Protein AF-A0A921B8W2-F1 (afdb_monomer_lite)

Radius of gyration: 16.62 Å; chains: 1; bounding box: 38×25×35 Å

Foldseek 3Di:
DPPDPVVVVVVVVCVVVVVDDDDDDDDDPDDDDPDDDDDDFAWDWDQDPVRDIDIDTDD

Structure (mmCIF, N/CA/C/O backbone):
data_AF-A0A921B8W2-F1
#
_entry.id   AF-A0A921B8W2-F1
#
loop_
_atom_site.group_PDB
_atom_site.id
_atom_site.type_symbol
_atom_site.label_atom_id
_atom_site.label_alt_id
_atom_site.label_comp_id
_atom_site.label_asym_id
_atom_site.label_entity_id
_atom_site.label_seq_id
_atom_site.pdbx_PDB_ins_code
_atom_site.Cartn_x
_atom_site.Cartn_y
_atom_site.Cartn_z
_atom_site.occupancy
_atom_site.B_iso_or_equiv
_atom_site.auth_seq_id
_atom_site.auth_comp_id
_atom_site.auth_asym_id
_atom_site.auth_atom_id
_atom_site.pdbx_PDB_model_num
ATOM 1 N N . MET A 1 1 ? 7.180 -13.498 -12.568 1.00 49.94 1 MET A N 1
ATOM 2 C CA . MET A 1 1 ? 8.509 -13.131 -13.113 1.00 49.94 1 MET A CA 1
ATOM 3 C C . MET A 1 1 ? 8.325 -12.571 -14.514 1.00 49.94 1 MET A C 1
ATOM 5 O O . MET A 1 1 ? 7.757 -13.256 -15.350 1.00 49.94 1 MET A O 1
ATOM 9 N N . SER A 1 2 ? 8.754 -11.335 -14.777 1.00 54.31 2 SER A N 1
ATOM 10 C CA . SER A 1 2 ? 8.797 -10.822 -16.151 1.00 54.31 2 SER A CA 1
ATOM 11 C C . SER A 1 2 ? 10.003 -11.432 -16.861 1.0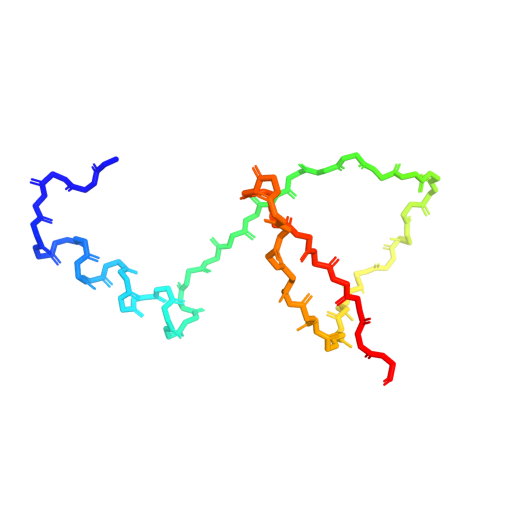0 54.31 2 SER A C 1
ATOM 13 O O . SER A 1 2 ? 11.138 -11.107 -16.525 1.00 54.31 2 SER A O 1
ATOM 15 N N . LEU A 1 3 ? 9.757 -12.292 -17.847 1.00 74.94 3 LEU A N 1
ATOM 16 C CA . LEU A 1 3 ? 10.794 -13.063 -18.541 1.00 74.94 3 LEU A CA 1
ATOM 17 C C . LEU A 1 3 ? 11.664 -12.217 -19.496 1.00 74.94 3 LEU A C 1
ATOM 19 O O . LEU A 1 3 ? 12.675 -12.700 -19.994 1.00 74.94 3 LEU A O 1
ATOM 23 N N . LYS A 1 4 ? 11.310 -10.946 -19.753 1.00 88.56 4 LYS A N 1
ATOM 24 C CA . LYS A 1 4 ? 12.082 -10.023 -20.607 1.00 88.56 4 LYS A CA 1
ATOM 25 C C . LYS A 1 4 ? 12.276 -8.662 -19.936 1.00 88.56 4 LYS A C 1
ATOM 27 O O . LYS A 1 4 ? 11.340 -8.095 -19.374 1.00 88.56 4 LYS A O 1
ATOM 32 N N . ARG A 1 5 ? 13.486 -8.095 -20.039 1.00 91.12 5 ARG A N 1
ATOM 33 C CA . ARG A 1 5 ? 13.853 -6.800 -19.422 1.00 91.12 5 ARG A CA 1
ATOM 34 C C . ARG A 1 5 ? 12.960 -5.642 -19.880 1.00 91.12 5 ARG A C 1
ATOM 36 O O . ARG A 1 5 ? 12.636 -4.771 -19.078 1.00 91.12 5 ARG A O 1
ATOM 43 N N . SER A 1 6 ? 12.570 -5.629 -21.155 1.00 93.31 6 SER A N 1
ATOM 44 C CA . SER A 1 6 ? 11.707 -4.594 -21.739 1.00 93.31 6 SER A CA 1
ATOM 45 C C . SER A 1 6 ? 10.319 -4.569 -21.099 1.00 93.31 6 SER A C 1
ATOM 47 O O . SER A 1 6 ? 9.830 -3.503 -20.734 1.00 93.31 6 SER A O 1
ATOM 49 N N . VAL A 1 7 ? 9.724 -5.744 -20.888 1.00 93.69 7 VAL A N 1
ATOM 50 C CA . VAL A 1 7 ? 8.407 -5.891 -20.255 1.00 93.69 7 VAL A CA 1
ATOM 51 C C . VAL A 1 7 ? 8.455 -5.446 -18.794 1.00 93.69 7 VAL A C 1
ATOM 53 O O . VAL A 1 7 ? 7.595 -4.680 -18.370 1.00 93.69 7 VAL A O 1
ATOM 56 N N . LEU A 1 8 ? 9.497 -5.832 -18.046 1.00 94.25 8 LEU A N 1
ATOM 57 C CA . LEU A 1 8 ? 9.669 -5.402 -16.653 1.00 94.25 8 LEU A CA 1
ATOM 58 C C . LEU A 1 8 ? 9.801 -3.880 -16.538 1.00 94.25 8 LEU A C 1
ATOM 60 O O . LEU A 1 8 ? 9.211 -3.276 -15.648 1.00 94.25 8 LEU A O 1
ATOM 64 N N . ARG A 1 9 ? 10.575 -3.254 -17.435 1.00 95.00 9 ARG A N 1
ATOM 65 C CA . ARG A 1 9 ? 10.725 -1.793 -17.462 1.00 95.00 9 ARG A CA 1
ATOM 66 C C . ARG A 1 9 ? 9.393 -1.108 -17.722 1.00 95.00 9 ARG A C 1
ATOM 68 O O . ARG A 1 9 ? 9.045 -0.215 -16.962 1.00 95.00 9 ARG A O 1
ATOM 75 N N . ARG A 1 10 ? 8.645 -1.568 -18.731 1.00 94.88 10 ARG A N 1
ATOM 76 C CA . ARG A 1 10 ? 7.320 -1.027 -19.041 1.00 94.88 10 ARG A CA 1
ATOM 77 C C . ARG A 1 10 ? 6.379 -1.166 -17.848 1.00 94.88 10 ARG A C 1
ATOM 79 O O . ARG A 1 10 ? 5.833 -0.167 -17.412 1.00 94.88 10 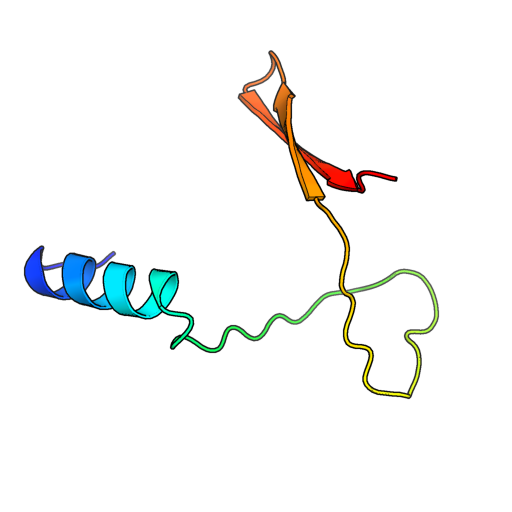ARG A O 1
ATOM 86 N N . LEU A 1 11 ? 6.265 -2.359 -17.263 1.00 94.94 11 LEU A N 1
ATOM 87 C CA . LEU A 1 11 ? 5.408 -2.588 -16.098 1.00 94.94 11 LEU A CA 1
ATOM 88 C C . LEU A 1 11 ? 5.791 -1.697 -14.906 1.00 94.94 11 LEU A C 1
ATOM 90 O O . LEU A 1 11 ? 4.916 -1.126 -14.263 1.00 94.94 11 LEU A O 1
ATOM 94 N N . ASN A 1 12 ? 7.088 -1.543 -14.627 1.00 94.81 12 ASN A N 1
ATOM 95 C CA . ASN A 1 12 ? 7.555 -0.647 -13.570 1.00 94.81 12 ASN A CA 1
ATOM 96 C C . ASN A 1 12 ? 7.178 0.814 -13.845 1.00 94.81 12 ASN A C 1
ATOM 98 O O . ASN A 1 12 ? 6.846 1.527 -12.902 1.00 94.81 12 ASN A O 1
ATOM 102 N N . THR A 1 13 ? 7.228 1.259 -15.102 1.00 97.06 13 THR A N 1
ATOM 103 C CA . THR A 1 13 ? 6.753 2.591 -15.496 1.00 97.06 13 THR A CA 1
ATOM 104 C C . THR A 1 13 ? 5.253 2.729 -15.244 1.00 97.06 13 THR A C 1
ATOM 106 O O . THR A 1 13 ? 4.861 3.643 -14.528 1.00 97.06 13 THR A O 1
ATOM 109 N N . GLU A 1 14 ? 4.431 1.779 -15.710 1.00 97.50 14 GLU A N 1
ATOM 110 C CA . GLU A 1 14 ? 2.978 1.790 -15.463 1.00 97.50 14 GLU A CA 1
ATOM 111 C C . GLU A 1 14 ? 2.648 1.859 -13.961 1.00 97.50 14 GLU A C 1
ATOM 113 O O . GLU A 1 14 ? 1.755 2.596 -13.551 1.00 97.50 14 GLU A O 1
ATOM 118 N N . MET A 1 15 ? 3.388 1.120 -13.123 1.00 96.56 15 MET A N 1
ATOM 119 C CA . MET A 1 15 ? 3.198 1.129 -11.669 1.00 96.56 15 MET A CA 1
ATOM 120 C C . MET A 1 15 ? 3.581 2.461 -11.018 1.00 96.56 15 MET A C 1
ATOM 122 O O . MET A 1 15 ? 2.883 2.899 -10.108 1.00 96.56 15 MET A O 1
ATOM 126 N N . ARG A 1 16 ? 4.685 3.09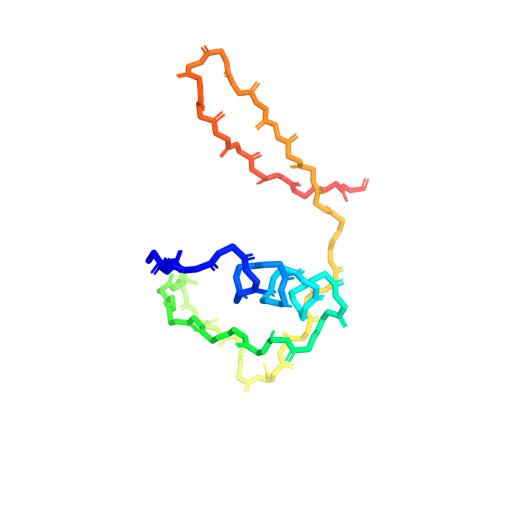5 -11.442 1.00 96.50 16 ARG A N 1
ATOM 127 C CA . ARG A 1 16 ? 5.112 4.402 -10.904 1.00 96.50 16 ARG A CA 1
ATOM 128 C C . ARG A 1 16 ? 4.166 5.521 -11.306 1.00 96.50 16 ARG A C 1
ATOM 130 O O . ARG A 1 16 ? 3.933 6.425 -10.519 1.00 96.50 16 ARG A O 1
ATOM 137 N N . GLU A 1 17 ? 3.640 5.443 -12.521 1.00 97.88 17 GLU A N 1
ATOM 138 C CA . GLU A 1 17 ? 2.726 6.438 -13.082 1.00 97.88 17 GLU A CA 1
ATOM 139 C C . GLU A 1 17 ? 1.264 6.170 -12.679 1.00 97.88 17 GLU A C 1
ATOM 141 O O . GLU A 1 17 ? 0.359 6.829 -13.177 1.00 97.88 17 GLU A O 1
ATOM 146 N N . GLY A 1 18 ? 1.019 5.210 -11.775 1.00 95.75 18 GLY A N 1
ATOM 147 C CA . GLY A 1 18 ? -0.299 4.961 -11.187 1.00 95.75 18 GLY A CA 1
ATOM 148 C C . GLY A 1 18 ? -1.327 4.348 -12.141 1.00 95.75 18 GLY A C 1
ATOM 149 O O . GLY A 1 18 ? -2.511 4.337 -11.829 1.00 95.75 18 GLY A O 1
ATOM 150 N N . ARG A 1 19 ? -0.906 3.804 -13.290 1.00 97.62 19 ARG A N 1
ATOM 151 C CA . ARG A 1 19 ? -1.803 3.231 -14.315 1.00 97.62 19 ARG A CA 1
ATOM 152 C C . ARG A 1 19 ? -2.188 1.771 -14.077 1.00 97.62 19 ARG A C 1
ATOM 154 O O . ARG A 1 19 ? -2.823 1.147 -14.922 1.00 97.62 19 ARG A O 1
ATOM 161 N N . VAL A 1 20 ? -1.788 1.208 -12.940 1.00 96.00 20 VAL A N 1
ATOM 162 C CA . VAL A 1 20 ? -2.087 -0.177 -12.567 1.00 96.00 20 VAL A CA 1
ATOM 163 C C . VAL A 1 20 ? -3.117 -0.192 -11.448 1.00 96.00 20 VAL A C 1
ATOM 165 O O . VAL A 1 20 ? -2.822 0.222 -10.328 1.00 96.00 20 VAL A O 1
ATOM 168 N N . GLU A 1 21 ? -4.294 -0.742 -11.732 1.00 96.06 21 GLU A N 1
ATOM 169 C CA . GLU A 1 21 ? -5.311 -1.029 -10.723 1.00 96.06 21 GLU A CA 1
ATOM 170 C C . GLU A 1 21 ? -4.922 -2.282 -9.921 1.00 96.06 21 GLU A C 1
ATOM 172 O O . GLU A 1 21 ? -4.546 -3.312 -10.486 1.00 96.06 21 GLU A O 1
ATOM 177 N N . LYS A 1 22 ? -4.999 -2.203 -8.588 1.00 94.50 22 LYS A N 1
ATOM 178 C CA . LYS A 1 22 ? -4.707 -3.322 -7.684 1.00 94.50 22 LYS A CA 1
ATOM 179 C C . LYS A 1 22 ? -5.900 -3.543 -6.764 1.00 94.50 22 LYS A C 1
ATOM 181 O O . LYS A 1 22 ? -6.271 -2.641 -6.019 1.00 94.50 22 LYS A O 1
ATOM 186 N N . LYS A 1 23 ? -6.479 -4.742 -6.808 1.00 95.44 23 LYS A N 1
ATOM 187 C CA . LYS A 1 23 ? -7.611 -5.145 -5.964 1.00 95.44 23 LYS A CA 1
ATOM 188 C C . LYS A 1 23 ? -7.150 -6.212 -4.989 1.00 95.44 23 LYS A C 1
ATOM 190 O O . LYS A 1 23 ? -6.493 -7.171 -5.389 1.00 95.44 23 LYS A O 1
ATOM 195 N N . TYR A 1 24 ? -7.503 -6.030 -3.725 1.00 94.19 24 TYR A N 1
ATOM 196 C CA . TYR A 1 24 ? -7.148 -6.932 -2.639 1.00 94.19 24 TYR A CA 1
ATOM 197 C C . TYR A 1 24 ? -8.413 -7.308 -1.882 1.00 94.19 24 TYR A C 1
ATOM 199 O O . TYR A 1 24 ? -9.254 -6.453 -1.616 1.00 94.19 24 TYR A O 1
ATOM 207 N N . LEU A 1 25 ? -8.527 -8.585 -1.531 1.00 96.19 25 LEU A N 1
ATOM 208 C CA . LEU A 1 25 ? -9.499 -9.049 -0.554 1.00 96.19 25 LEU A CA 1
ATOM 209 C C . LEU A 1 25 ? 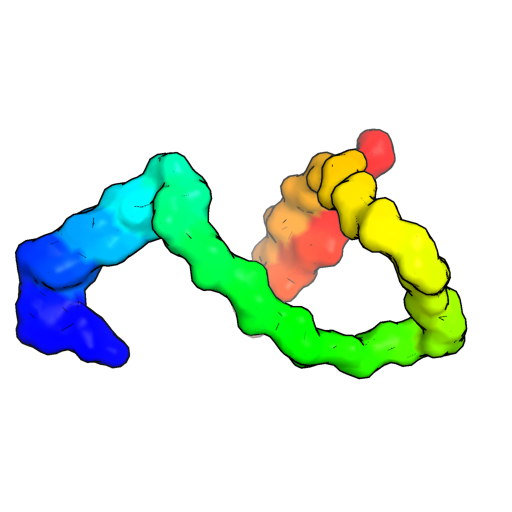-8.774 -9.196 0.783 1.00 96.19 25 LEU A C 1
ATOM 211 O O . LEU A 1 25 ? -7.706 -9.807 0.836 1.00 96.19 25 LEU A O 1
ATOM 215 N N . ALA A 1 26 ? -9.342 -8.633 1.842 1.00 94.56 26 ALA A N 1
ATOM 216 C CA . ALA A 1 26 ? -8.789 -8.706 3.185 1.00 94.56 26 ALA A CA 1
ATOM 217 C C . ALA A 1 26 ? -9.898 -9.000 4.195 1.00 94.56 26 ALA A C 1
ATOM 219 O O . ALA A 1 26 ? -11.048 -8.605 4.004 1.00 94.56 26 ALA A O 1
ATOM 220 N N . VAL A 1 27 ? -9.531 -9.685 5.274 1.00 95.75 27 VAL A N 1
ATOM 221 C CA . VAL A 1 27 ? -10.379 -9.826 6.457 1.00 95.75 27 VAL A CA 1
ATOM 222 C C . VAL A 1 27 ? -10.028 -8.688 7.402 1.00 95.75 27 VAL A C 1
ATOM 224 O O . VAL A 1 27 ? -8.852 -8.428 7.650 1.00 95.75 27 VAL A O 1
ATOM 227 N N . VAL A 1 28 ? -11.051 -8.006 7.902 1.00 93.81 28 VAL A N 1
ATOM 228 C CA . VAL A 1 28 ? -10.916 -6.884 8.831 1.00 93.81 28 VAL A CA 1
ATOM 229 C C . VAL A 1 28 ? -11.577 -7.235 10.149 1.00 93.81 28 VAL A C 1
ATOM 231 O O . VAL A 1 28 ? -12.502 -8.048 10.202 1.00 93.81 28 VAL A O 1
ATOM 234 N N . GLU A 1 29 ? -11.096 -6.617 11.216 1.00 95.81 29 GLU A N 1
ATOM 235 C CA . GLU A 1 29 ? -11.754 -6.706 12.507 1.00 95.81 29 GLU A CA 1
ATOM 236 C C . GLU A 1 29 ? -13.071 -5.913 12.486 1.00 95.81 29 GLU A C 1
ATOM 238 O O . GLU A 1 29 ? -13.132 -4.778 12.011 1.00 95.81 29 GLU A O 1
ATOM 243 N N . GLY A 1 30 ? -14.141 -6.514 13.009 1.00 94.44 30 GLY A N 1
ATOM 244 C CA . GLY A 1 30 ? 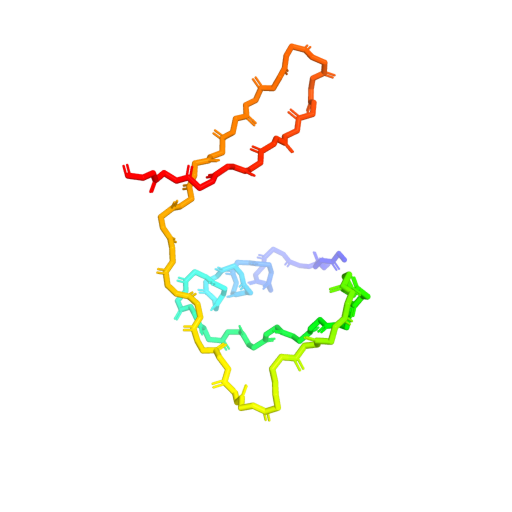-15.441 -5.859 13.140 1.00 94.44 30 GLY A CA 1
ATOM 245 C C . GLY A 1 30 ? -16.199 -5.668 11.820 1.00 94.44 30 GLY A C 1
ATOM 246 O O . GLY A 1 30 ? -16.087 -6.453 10.879 1.00 94.44 30 GLY A O 1
ATOM 247 N N . LYS A 1 31 ? -17.059 -4.642 11.784 1.00 91.62 31 LYS A N 1
ATOM 248 C CA . LYS A 1 31 ? -17.900 -4.319 10.623 1.00 91.62 31 LYS A CA 1
ATOM 249 C C . LYS A 1 31 ? -17.258 -3.200 9.815 1.00 91.62 31 LYS A C 1
ATOM 251 O O . LYS A 1 31 ? -17.149 -2.077 10.302 1.00 91.62 31 LYS A O 1
ATOM 256 N N . TRP A 1 32 ? -16.896 -3.494 8.569 1.00 90.81 32 TRP A N 1
ATOM 257 C CA . TRP A 1 32 ? -16.436 -2.463 7.644 1.00 90.81 32 TRP A CA 1
ATOM 258 C C . TRP A 1 32 ? -17.573 -1.475 7.324 1.00 90.81 32 TRP A C 1
ATOM 260 O O . TRP A 1 32 ? -18.720 -1.909 7.167 1.00 90.81 32 TRP A O 1
ATOM 270 N N . PRO A 1 33 ? -17.300 -0.162 7.209 1.00 88.81 33 PRO A N 1
ATOM 271 C CA . PRO A 1 33 ? -18.314 0.808 6.818 1.00 88.81 33 PRO A CA 1
ATOM 272 C C . PRO A 1 33 ? -18.964 0.443 5.477 1.00 88.81 33 PRO A C 1
ATOM 274 O O . PRO A 1 33 ? -18.285 0.098 4.516 1.00 88.81 33 PRO A O 1
ATOM 277 N N . HIS A 1 34 ? -20.290 0.564 5.389 1.00 82.69 34 HIS A N 1
ATOM 278 C CA . HIS A 1 34 ? -21.033 0.280 4.152 1.00 82.69 34 HIS A CA 1
ATOM 279 C C . HIS A 1 34 ? -20.759 1.278 3.018 1.00 82.69 34 HIS A C 1
ATOM 281 O O . HIS A 1 34 ? -21.065 0.994 1.863 1.00 82.69 34 HIS A O 1
ATOM 287 N N . LYS A 1 35 ? -20.234 2.463 3.342 1.00 89.06 35 LYS A N 1
ATOM 288 C CA . LYS A 1 35 ? -19.864 3.473 2.350 1.00 89.06 35 LYS A CA 1
ATOM 289 C C . LYS A 1 35 ? -18.463 3.183 1.831 1.00 89.06 35 LYS A C 1
ATOM 291 O O . LYS A 1 35 ? -17.608 2.744 2.592 1.00 89.06 35 LYS A O 1
ATOM 296 N N . GLU A 1 36 ? -18.227 3.478 0.559 1.00 75.69 36 GLU A N 1
ATOM 297 C CA . GLU A 1 36 ? -16.874 3.473 0.012 1.00 75.69 36 GLU A CA 1
ATOM 298 C C . GLU A 1 36 ? -16.029 4.514 0.758 1.00 75.69 36 GLU A C 1
ATOM 300 O O . GLU A 1 36 ? -16.414 5.680 0.872 1.00 75.69 36 GLU A O 1
ATOM 305 N N . VAL A 1 37 ? -14.908 4.069 1.328 1.00 82.94 37 VAL A N 1
ATOM 306 C CA . VAL A 1 37 ? -14.011 4.915 2.118 1.00 82.94 37 VAL A CA 1
ATOM 307 C C . VAL A 1 37 ? -12.705 5.064 1.356 1.00 82.94 37 VAL A C 1
ATOM 309 O O . VAL A 1 37 ? -11.961 4.098 1.193 1.00 82.94 37 VAL A O 1
ATOM 312 N N . CYS A 1 38 ? -12.409 6.286 0.918 1.00 89.88 38 CYS A N 1
ATOM 313 C CA . CYS A 1 38 ? -11.062 6.652 0.504 1.00 89.88 38 CYS A CA 1
ATOM 314 C C . CYS A 1 38 ? -10.283 7.094 1.747 1.00 89.88 38 CYS A C 1
ATOM 316 O O . CYS A 1 38 ? -10.633 8.092 2.377 1.00 89.88 38 CYS A O 1
ATOM 318 N N . ILE A 1 39 ? -9.255 6.332 2.118 1.00 89.75 39 ILE A N 1
ATOM 319 C CA . ILE A 1 39 ? -8.404 6.632 3.271 1.00 89.75 39 ILE A CA 1
ATOM 320 C C . ILE A 1 39 ? -7.137 7.314 2.755 1.00 89.75 39 ILE A C 1
ATOM 322 O O . ILE A 1 39 ? -6.328 6.689 2.072 1.00 89.75 39 ILE A O 1
ATOM 326 N N . SER A 1 40 ? -6.967 8.593 3.087 1.00 92.25 40 SER A N 1
ATOM 327 C CA . SER A 1 40 ? -5.747 9.355 2.811 1.00 92.25 40 SER A CA 1
ATOM 328 C C . SER A 1 40 ? -4.996 9.570 4.118 1.00 92.25 40 SER A C 1
ATOM 330 O O . SER A 1 40 ? -5.373 10.429 4.909 1.00 92.25 40 SER A O 1
ATOM 332 N N . SER A 1 41 ? -3.946 8.784 4.337 1.00 92.19 41 SER A N 1
ATOM 333 C CA . SER A 1 41 ? -3.112 8.843 5.536 1.00 92.19 41 SER A CA 1
ATOM 334 C C . SER A 1 41 ? -1.630 8.888 5.160 1.00 92.19 41 SER A C 1
ATOM 336 O O . SER A 1 41 ? -1.207 8.289 4.166 1.00 92.19 41 SER A O 1
ATOM 338 N N . ASN A 1 42 ? -0.837 9.617 5.947 1.00 95.06 42 ASN A N 1
ATOM 339 C CA . ASN A 1 42 ? 0.609 9.681 5.779 1.00 95.06 42 ASN A CA 1
ATOM 340 C C . ASN A 1 42 ? 1.241 8.450 6.425 1.00 95.06 42 ASN A C 1
ATOM 342 O O . ASN A 1 42 ? 1.117 8.245 7.626 1.00 95.06 42 ASN A O 1
ATOM 346 N N . LEU A 1 43 ? 1.950 7.636 5.644 1.00 95.62 43 LEU A N 1
ATOM 347 C CA . LEU A 1 43 ? 2.545 6.393 6.137 1.00 95.62 43 LEU A CA 1
ATOM 348 C C . LEU A 1 43 ? 4.070 6.494 6.210 1.00 95.62 43 LEU A C 1
ATOM 350 O O . LEU A 1 43 ? 4.725 6.944 5.267 1.00 95.62 43 LEU A O 1
ATOM 354 N N . LYS A 1 44 ? 4.650 5.995 7.305 1.00 95.94 44 LYS A N 1
ATOM 355 C CA . LYS A 1 44 ? 6.094 5.815 7.479 1.00 95.94 44 LYS A CA 1
ATOM 356 C C . LYS A 1 44 ? 6.443 4.341 7.458 1.00 9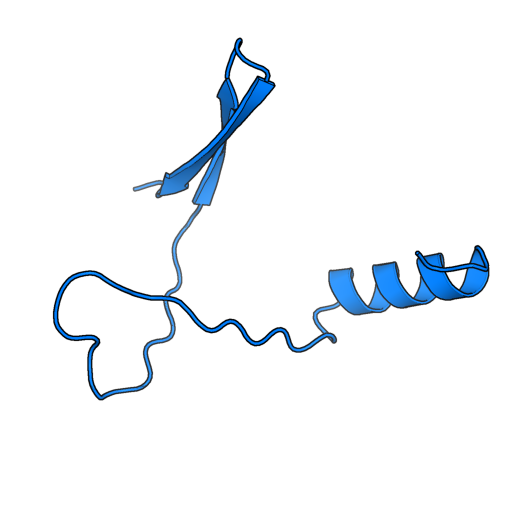5.94 44 LYS A C 1
ATOM 358 O O . LYS A 1 44 ? 5.848 3.529 8.157 1.00 95.94 44 LYS A O 1
ATOM 363 N N . LYS A 1 45 ? 7.482 4.012 6.700 1.00 95.19 45 LYS A N 1
ATOM 364 C CA . LYS A 1 45 ? 8.070 2.677 6.685 1.00 95.19 45 LYS A CA 1
ATOM 365 C C . LYS A 1 45 ? 9.256 2.603 7.643 1.00 95.19 45 LYS A C 1
ATOM 367 O O . LYS A 1 45 ? 10.213 3.362 7.498 1.00 95.19 45 LYS A O 1
ATOM 372 N N . ASN A 1 46 ? 9.228 1.625 8.538 1.00 94.50 46 ASN A N 1
ATOM 373 C CA . ASN A 1 46 ? 10.314 1.288 9.445 1.00 94.50 46 ASN A CA 1
ATOM 374 C C . ASN A 1 46 ? 11.037 0.021 8.969 1.00 94.50 46 ASN A C 1
ATOM 376 O O . ASN A 1 46 ? 10.447 -0.878 8.366 1.00 94.50 46 ASN A O 1
ATOM 380 N N . HIS A 1 47 ? 12.337 -0.039 9.240 1.00 95.44 47 HIS A N 1
ATOM 381 C CA . HIS A 1 47 ? 13.176 -1.208 9.000 1.00 95.44 47 HIS A CA 1
ATOM 382 C C . HIS A 1 47 ? 13.698 -1.701 10.348 1.00 95.44 47 HIS A C 1
ATOM 384 O O . HIS A 1 47 ? 14.468 -0.999 11.005 1.00 95.44 47 HIS A O 1
ATOM 390 N N . LEU A 1 48 ? 13.256 -2.884 10.769 1.00 94.38 48 LEU A N 1
ATOM 391 C CA . LEU A 1 48 ? 13.647 -3.462 12.050 1.00 94.38 48 LEU A CA 1
ATOM 392 C C . LEU A 1 48 ? 14.998 -4.175 11.930 1.00 94.38 48 LEU A C 1
ATOM 394 O O . LEU A 1 48 ? 15.379 -4.641 10.856 1.00 94.38 48 LEU A O 1
ATOM 398 N N . ARG A 1 49 ? 15.719 -4.302 13.053 1.00 94.50 49 ARG A N 1
ATOM 399 C CA . ARG A 1 49 ? 16.995 -5.044 13.101 1.00 94.50 49 ARG A CA 1
ATOM 400 C C . ARG A 1 49 ? 16.831 -6.522 12.721 1.00 94.50 49 ARG A C 1
ATOM 402 O O . ARG A 1 49 ? 17.785 -7.120 12.241 1.00 94.50 49 ARG A O 1
ATOM 409 N N . SER A 1 50 ? 15.628 -7.077 12.890 1.00 95.06 50 SER A N 1
ATOM 410 C CA . SER A 1 50 ? 15.250 -8.428 12.451 1.00 95.06 50 SER A CA 1
ATOM 411 C C . SER A 1 50 ? 15.155 -8.582 10.926 1.00 95.06 50 SER A C 1
ATOM 413 O O . SER A 1 50 ? 15.115 -9.703 10.433 1.00 95.06 50 SER A O 1
ATOM 415 N N . GLY A 1 51 ? 15.118 -7.480 10.165 1.00 94.75 51 GLY A N 1
ATOM 416 C CA . GLY A 1 51 ? 14.904 -7.472 8.712 1.00 94.75 51 GLY A CA 1
ATOM 417 C C . GLY A 1 51 ? 13.440 -7.296 8.290 1.00 94.75 51 GLY A C 1
ATOM 418 O O . GLY A 1 51 ? 13.164 -7.063 7.109 1.00 94.75 51 GLY A O 1
ATOM 419 N N . GLU A 1 52 ? 12.509 -7.343 9.243 1.00 96.31 52 GLU A N 1
ATOM 420 C CA . GLU A 1 52 ? 11.096 -7.047 9.022 1.00 96.31 52 GLU A CA 1
ATOM 421 C C . GLU A 1 52 ? 10.859 -5.572 8.673 1.00 96.31 52 GLU A C 1
ATOM 423 O O . GLU A 1 52 ? 11.675 -4.679 8.941 1.00 96.31 52 GLU A O 1
ATOM 428 N N . ARG A 1 53 ? 9.712 -5.323 8.039 1.00 96.56 53 ARG A N 1
ATOM 429 C CA . ARG A 1 53 ? 9.263 -3.990 7.645 1.00 96.56 53 ARG A CA 1
ATOM 430 C C . ARG A 1 53 ? 7.907 -3.733 8.267 1.00 96.56 53 ARG A C 1
ATOM 432 O O . ARG A 1 53 ? 6.950 -4.431 7.953 1.00 96.56 53 ARG A O 1
ATOM 439 N N . GLU A 1 54 ? 7.847 -2.701 9.085 1.00 95.38 54 GLU A N 1
ATOM 440 C CA . GLU A 1 54 ? 6.618 -2.222 9.703 1.00 95.38 54 GLU A CA 1
ATOM 441 C C . GLU A 1 54 ? 6.196 -0.918 9.017 1.00 95.38 54 GLU A C 1
ATOM 443 O O . GLU A 1 54 ? 7.046 -0.117 8.612 1.00 95.38 54 GLU A O 1
ATOM 448 N N . VAL A 1 55 ? 4.891 -0.714 8.847 1.00 95.75 55 VAL A N 1
ATOM 449 C CA . VAL A 1 55 ? 4.325 0.536 8.334 1.00 95.75 55 VAL A CA 1
ATOM 450 C C . VAL A 1 55 ? 3.418 1.112 9.405 1.00 95.75 55 VAL A C 1
ATOM 452 O O . VAL A 1 55 ? 2.494 0.439 9.849 1.00 95.75 55 VAL A O 1
ATOM 455 N N . VAL A 1 56 ? 3.695 2.349 9.800 1.00 95.50 56 VAL A N 1
ATOM 456 C CA . VAL A 1 56 ? 2.923 3.081 10.806 1.00 95.50 56 VAL A CA 1
ATOM 457 C C . VAL A 1 56 ? 2.357 4.355 10.196 1.00 95.50 56 VAL A C 1
ATOM 459 O O . VAL A 1 56 ? 2.951 4.933 9.282 1.00 95.50 56 VAL A O 1
ATOM 462 N N . GLU A 1 57 ? 1.209 4.790 10.698 1.00 94.12 57 GLU A N 1
ATOM 463 C CA . GLU A 1 57 ? 0.651 6.102 10.384 1.00 94.12 57 GLU A CA 1
ATOM 464 C C . GLU A 1 57 ? 1.485 7.208 11.048 1.00 94.12 57 GLU A C 1
ATOM 466 O O . GLU A 1 57 ? 1.984 7.055 12.164 1.00 94.12 57 GLU A O 1
ATOM 471 N N . ILE A 1 58 ? 1.672 8.314 10.331 1.00 88.75 58 ILE A N 1
ATOM 472 C CA . ILE A 1 58 ? 2.295 9.539 10.822 1.00 88.75 58 ILE A CA 1
ATOM 473 C C . ILE A 1 58 ? 1.163 10.507 11.158 1.00 88.75 58 ILE A C 1
ATOM 475 O O . ILE A 1 58 ? 0.437 10.928 10.255 1.00 88.75 58 ILE A O 1
ATOM 479 N N . SER A 1 59 ? 1.026 10.837 12.442 1.00 79.31 59 SER A N 1
ATOM 480 C CA . SER A 1 59 ? 0.130 11.897 12.924 1.00 79.31 59 SER A CA 1
ATOM 481 C C . SER A 1 59 ? 0.667 13.291 12.614 1.00 79.31 59 SER A C 1
ATOM 483 O O . SER A 1 59 ? 1.908 13.464 12.637 1.00 79.31 59 SER A O 1
#

Sequence (59 aa):
MSLKRSVLRRLNTEMREGRVEKKYLAVVEGKWPHKEVCISSNLKKNHLRSGEREVVEIS

pLDDT: mean 91.58, std 8.86, range [49.94, 97.88]

Secondary structure (DSSP, 8-state):
--SSHHHHHHHHHHHHTT----------SSPPPSS-------EEEEE-TTS-EEEEE--